Protein AF-A0A7W0VH98-F1 (afdb_monomer_lite)

Structure (mmCIF, N/CA/C/O backbone):
data_AF-A0A7W0VH98-F1
#
_entry.id   AF-A0A7W0VH98-F1
#
loop_
_atom_site.group_PDB
_atom_site.id
_atom_site.type_symbol
_atom_site.label_atom_id
_atom_site.label_alt_id
_atom_site.label_comp_id
_atom_site.label_asym_id
_atom_site.label_entity_id
_atom_site.label_seq_id
_atom_site.pdbx_PDB_ins_code
_atom_site.Cartn_x
_atom_site.Cartn_y
_atom_site.Cartn_z
_atom_site.occupancy
_atom_site.B_iso_or_equiv
_atom_site.auth_seq_id
_atom_site.auth_comp_id
_atom_site.auth_asym_id
_atom_site.auth_atom_id
_atom_site.pdbx_PDB_model_num
ATOM 1 N N . MET A 1 1 ? -10.624 -43.620 -86.857 1.00 45.34 1 MET A N 1
ATOM 2 C CA . MET A 1 1 ? -9.342 -44.356 -86.825 1.00 45.34 1 MET A CA 1
ATOM 3 C C . MET A 1 1 ? -8.275 -43.368 -86.373 1.00 45.34 1 MET A C 1
ATOM 5 O O . MET A 1 1 ? -8.290 -42.266 -86.901 1.00 45.34 1 MET A O 1
ATOM 9 N N . LEU A 1 2 ? -7.416 -43.773 -85.425 1.00 41.25 2 LEU A N 1
ATOM 10 C CA . LEU A 1 2 ? -6.343 -43.006 -84.757 1.00 41.25 2 LEU A CA 1
ATOM 11 C C . LEU A 1 2 ? -6.780 -41.920 -83.761 1.00 41.25 2 LEU A C 1
ATOM 13 O O . LEU A 1 2 ? -7.688 -41.156 -84.046 1.00 41.25 2 LEU A O 1
ATOM 17 N N . LEU A 1 3 ? -6.106 -41.695 -82.632 1.00 40.81 3 LEU A N 1
ATOM 18 C CA . LEU A 1 3 ? -5.353 -42.510 -81.660 1.00 40.81 3 LEU A CA 1
ATOM 19 C C . LEU A 1 3 ? -5.076 -41.510 -80.509 1.00 40.81 3 LEU A C 1
ATOM 21 O O . LEU A 1 3 ? -4.685 -40.379 -80.772 1.00 40.81 3 LEU A O 1
ATOM 25 N N . THR A 1 4 ? -5.356 -41.924 -79.272 1.00 49.03 4 THR A N 1
ATOM 26 C CA . THR A 1 4 ? -4.771 -41.507 -77.974 1.00 49.03 4 THR A CA 1
ATOM 27 C C . THR A 1 4 ? -3.849 -40.276 -77.893 1.00 49.03 4 THR A C 1
ATOM 29 O O . THR A 1 4 ? -2.844 -40.230 -78.592 1.00 49.03 4 THR A O 1
ATOM 32 N N . LEU A 1 5 ? -4.021 -39.449 -76.849 1.00 49.59 5 LEU A N 1
ATOM 33 C CA . LEU A 1 5 ? -3.061 -39.381 -75.725 1.00 49.59 5 LEU A CA 1
ATOM 34 C C . LEU A 1 5 ? -3.572 -38.487 -74.579 1.00 49.59 5 LEU A C 1
ATOM 36 O O . LEU A 1 5 ? -3.897 -37.319 -74.761 1.00 49.59 5 LEU A O 1
ATOM 40 N N . VAL A 1 6 ? -3.623 -39.085 -73.389 1.00 54.59 6 VAL A N 1
ATOM 41 C CA . VAL A 1 6 ? -3.898 -38.471 -72.085 1.00 54.59 6 VAL A CA 1
ATOM 42 C C . VAL A 1 6 ? -2.568 -38.023 -71.475 1.00 54.59 6 VAL A C 1
ATOM 44 O O . VAL A 1 6 ? -1.664 -38.856 -71.393 1.00 54.59 6 VAL A O 1
ATOM 47 N N . PRO A 1 7 ? -2.443 -36.791 -70.955 1.00 54.94 7 PRO A N 1
ATOM 48 C CA . PRO A 1 7 ? -1.443 -36.481 -69.949 1.00 54.94 7 PRO A CA 1
ATOM 49 C C . PRO A 1 7 ? -2.089 -36.434 -68.557 1.00 54.94 7 PRO A C 1
ATOM 51 O O . PRO A 1 7 ? -2.961 -35.610 -68.278 1.00 54.94 7 PRO A O 1
ATOM 54 N N . LEU A 1 8 ? -1.632 -37.336 -67.681 1.00 51.44 8 LEU A N 1
ATOM 55 C CA . LEU A 1 8 ? -1.802 -37.244 -66.233 1.00 51.44 8 LEU A CA 1
ATOM 56 C C . LEU A 1 8 ? -1.150 -35.946 -65.734 1.00 51.44 8 LEU A C 1
ATOM 58 O O . LEU A 1 8 ? 0.070 -35.804 -65.786 1.00 51.44 8 LEU A O 1
ATOM 62 N N . LEU A 1 9 ? -1.950 -35.033 -65.189 1.00 50.84 9 LEU A N 1
ATOM 63 C CA . LEU A 1 9 ? -1.459 -33.945 -64.346 1.00 50.84 9 LEU A CA 1
ATOM 64 C C . LEU A 1 9 ? -1.368 -34.457 -62.905 1.00 50.84 9 LEU A C 1
ATOM 66 O O . LEU A 1 9 ? -2.341 -34.451 -62.154 1.00 50.84 9 LEU A O 1
ATOM 70 N N . LEU A 1 10 ? -0.175 -34.925 -62.538 1.00 53.44 10 LEU A N 1
ATOM 71 C CA . LEU A 1 10 ? 0.245 -35.098 -61.151 1.00 53.44 10 LEU A CA 1
ATOM 72 C C . LEU A 1 10 ? 0.395 -33.703 -60.529 1.00 53.44 10 LEU A C 1
ATOM 74 O O . LEU A 1 10 ? 1.433 -33.059 -60.664 1.00 53.44 10 LEU A O 1
ATOM 78 N N . ALA A 1 11 ? -0.656 -33.214 -59.873 1.00 52.69 11 ALA A N 1
ATOM 79 C CA . ALA A 1 11 ? -0.530 -32.084 -58.967 1.00 52.69 11 ALA A CA 1
ATOM 80 C C . ALA A 1 11 ? 0.209 -32.569 -57.712 1.00 52.69 11 ALA A C 1
ATOM 82 O O . ALA A 1 11 ? -0.362 -33.249 -56.859 1.00 52.69 11 ALA A O 1
ATOM 83 N N . SER A 1 12 ? 1.502 -32.254 -57.639 1.00 47.81 12 SER A N 1
ATOM 84 C CA . SER A 1 12 ? 2.325 -32.409 -56.444 1.00 47.81 12 SER A CA 1
ATOM 85 C C . SER A 1 12 ? 1.665 -31.697 -55.264 1.00 47.81 12 SER A C 1
ATOM 87 O O . SER A 1 12 ? 1.685 -30.469 -55.174 1.00 47.81 12 SER A O 1
ATOM 89 N N . ALA A 1 13 ? 1.098 -32.468 -54.341 1.00 48.84 13 ALA A N 1
ATOM 90 C CA . ALA A 1 13 ? 0.780 -31.993 -53.007 1.00 48.84 13 ALA A CA 1
ATOM 91 C C . ALA A 1 13 ? 2.104 -31.758 -52.263 1.00 48.84 13 ALA A C 1
ATOM 93 O O . ALA A 1 13 ? 2.635 -32.650 -51.606 1.00 48.84 13 ALA A O 1
ATOM 94 N N . CYS A 1 14 ? 2.664 -30.553 -52.388 1.00 50.44 14 CYS A N 1
ATOM 95 C CA . CYS A 1 14 ? 3.651 -30.052 -51.437 1.00 50.44 14 CYS A CA 1
ATOM 96 C C . CYS A 1 14 ? 2.917 -29.730 -50.133 1.00 50.44 14 CYS A C 1
ATOM 98 O O . CYS A 1 14 ? 2.620 -28.576 -49.828 1.00 50.44 14 CYS A O 1
ATOM 100 N N . SER A 1 15 ? 2.590 -30.767 -49.367 1.00 42.50 15 SER A N 1
ATOM 101 C CA . SER A 1 15 ? 2.299 -30.618 -47.949 1.00 42.50 15 SER A CA 1
ATOM 102 C C . SER A 1 15 ? 3.619 -30.298 -47.259 1.00 42.50 15 SER A C 1
ATOM 104 O O . SER A 1 15 ? 4.316 -31.183 -46.772 1.00 42.50 15 SER A O 1
ATOM 106 N N . SER A 1 16 ? 3.990 -29.017 -47.259 1.00 44.53 16 SER A N 1
ATOM 107 C CA . SER A 1 16 ? 4.915 -28.500 -46.260 1.00 44.53 16 SER A CA 1
ATOM 108 C C . SER A 1 16 ? 4.210 -28.653 -44.922 1.00 44.53 16 SER A C 1
ATOM 110 O O . SER A 1 16 ? 3.378 -27.836 -44.533 1.00 44.53 16 SER A O 1
ATOM 112 N N . GLU A 1 17 ? 4.479 -29.775 -44.266 1.00 50.53 17 GLU A N 1
ATOM 113 C CA . GLU A 1 17 ? 4.128 -30.019 -42.881 1.00 50.53 17 GLU A CA 1
ATOM 114 C C . GLU A 1 17 ? 4.943 -29.023 -42.055 1.00 50.53 17 GLU A C 1
ATOM 116 O O . GLU A 1 17 ? 6.069 -29.278 -41.628 1.00 50.53 17 GLU A O 1
ATOM 121 N N . GLU A 1 18 ? 4.404 -27.810 -41.945 1.00 53.22 18 GLU A N 1
ATOM 122 C CA . GLU A 1 18 ? 4.948 -26.743 -41.130 1.00 53.22 18 GLU A CA 1
ATOM 123 C C . GLU A 1 18 ? 4.819 -27.216 -39.688 1.00 53.22 18 GLU A C 1
ATOM 125 O O . GLU A 1 18 ? 3.783 -27.074 -39.033 1.00 53.22 18 GLU A O 1
ATOM 130 N N . ARG A 1 19 ? 5.870 -27.906 -39.237 1.00 54.72 19 ARG A N 1
ATOM 131 C CA . ARG A 1 19 ? 6.085 -28.317 -37.861 1.00 54.72 19 ARG A CA 1
ATOM 132 C C . ARG A 1 19 ? 5.962 -27.048 -37.028 1.00 54.72 19 ARG A C 1
ATOM 134 O O . ARG A 1 19 ? 6.924 -26.297 -36.905 1.00 54.72 19 ARG A O 1
ATOM 141 N N . ARG A 1 20 ? 4.758 -26.793 -36.504 1.00 61.69 20 ARG A N 1
ATOM 142 C CA . ARG A 1 20 ? 4.481 -25.735 -35.535 1.00 61.69 20 ARG A CA 1
ATOM 143 C C . ARG A 1 20 ? 5.382 -26.010 -34.346 1.00 61.69 20 ARG A C 1
ATOM 145 O O . ARG A 1 20 ? 5.046 -26.815 -33.482 1.00 61.69 20 ARG A O 1
ATOM 152 N N . VAL A 1 21 ? 6.555 -25.388 -34.343 1.00 68.56 21 VAL A N 1
ATOM 153 C CA . VAL A 1 21 ? 7.380 -25.280 -33.150 1.00 68.56 21 VAL A CA 1
ATOM 154 C C . VAL A 1 21 ? 6.495 -24.542 -32.151 1.00 68.56 21 VAL A C 1
ATOM 156 O O . VAL A 1 21 ? 6.072 -23.423 -32.456 1.00 68.56 21 VAL A O 1
ATOM 159 N N . PRO A 1 22 ? 6.123 -25.161 -31.017 1.00 63.94 22 PRO A N 1
ATOM 160 C CA . PRO A 1 22 ? 5.372 -24.459 -29.993 1.00 63.94 22 PRO A CA 1
ATOM 161 C C . PRO A 1 22 ? 6.151 -23.195 -29.646 1.00 63.94 22 PRO A C 1
ATOM 163 O O . PRO A 1 22 ? 7.344 -23.274 -29.343 1.00 63.94 22 PRO A O 1
ATOM 166 N N . ALA A 1 23 ? 5.502 -22.034 -29.752 1.00 70.88 23 ALA A N 1
ATOM 167 C CA . ALA A 1 23 ? 6.108 -20.793 -29.302 1.00 70.88 23 ALA A CA 1
ATOM 168 C C . ALA A 1 23 ? 6.574 -21.001 -27.851 1.00 70.88 23 ALA A C 1
ATOM 170 O O . ALA A 1 23 ? 5.820 -21.589 -27.067 1.00 70.88 23 ALA A O 1
ATOM 171 N N . PRO A 1 24 ? 7.801 -20.590 -27.491 1.00 67.56 24 PRO A N 1
ATOM 172 C CA . PRO A 1 24 ? 8.280 -20.752 -26.130 1.00 67.56 24 PRO A CA 1
ATOM 173 C C . PRO A 1 24 ? 7.291 -20.066 -25.187 1.00 67.56 24 PRO A C 1
ATOM 175 O O . PRO A 1 24 ? 7.029 -18.869 -25.316 1.00 67.56 24 PRO A O 1
ATOM 178 N N . THR A 1 25 ? 6.707 -20.839 -24.269 1.00 69.31 25 THR A N 1
ATOM 179 C CA . THR A 1 25 ? 5.835 -20.302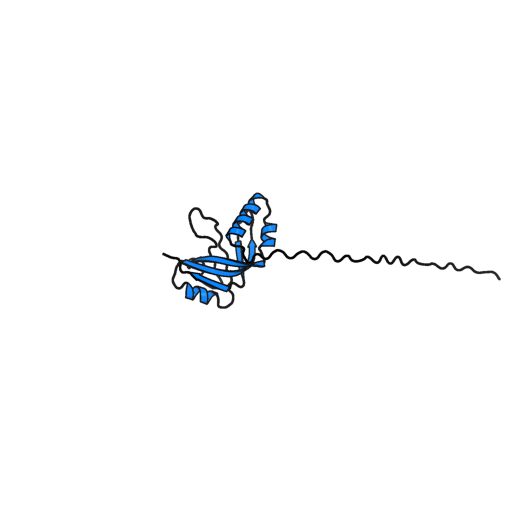 -23.225 1.00 69.31 25 THR A CA 1
ATOM 180 C C . THR A 1 25 ? 6.628 -19.244 -22.460 1.00 69.31 25 THR A C 1
ATOM 182 O O . THR A 1 25 ? 7.717 -19.567 -21.973 1.00 69.31 25 THR A O 1
ATOM 185 N N . PRO A 1 26 ? 6.140 -17.994 -22.356 1.00 68.00 26 PRO A N 1
ATOM 186 C CA . PRO A 1 26 ? 6.824 -16.968 -21.585 1.00 68.00 26 PRO A CA 1
ATOM 187 C C . PRO A 1 26 ? 7.080 -17.482 -20.169 1.00 68.00 26 PRO A C 1
ATOM 189 O O . PRO A 1 26 ? 6.158 -17.961 -19.506 1.00 68.00 26 PRO A O 1
ATOM 192 N N . ALA A 1 27 ? 8.334 -17.419 -19.720 1.00 71.44 27 ALA A N 1
ATOM 193 C CA . ALA A 1 27 ? 8.676 -17.794 -18.357 1.00 71.44 27 ALA A CA 1
ATOM 194 C C . ALA A 1 27 ? 7.867 -16.928 -17.380 1.00 71.44 27 ALA A C 1
ATOM 196 O O . ALA A 1 27 ? 7.797 -15.706 -17.539 1.00 71.44 27 ALA A O 1
ATOM 197 N N . ALA A 1 28 ? 7.246 -17.564 -16.385 1.00 74.69 28 ALA A N 1
ATOM 198 C CA . ALA A 1 28 ? 6.547 -16.847 -15.329 1.00 74.69 28 ALA A CA 1
ATOM 199 C C . ALA A 1 28 ? 7.524 -15.898 -14.619 1.00 74.69 28 ALA A C 1
ATOM 201 O O . ALA A 1 28 ? 8.669 -16.266 -14.340 1.00 74.69 28 ALA A O 1
ATOM 202 N N . LEU A 1 29 ? 7.080 -14.669 -14.343 1.00 77.62 29 LEU A N 1
ATOM 203 C CA . LEU A 1 29 ? 7.889 -13.719 -13.586 1.00 77.62 29 LEU A CA 1
ATOM 204 C C . LEU A 1 29 ? 8.134 -14.259 -12.165 1.00 77.62 29 LEU A C 1
ATOM 206 O O . LEU A 1 29 ? 7.228 -14.867 -11.589 1.00 77.62 29 LEU A O 1
ATOM 210 N N . PRO A 1 30 ? 9.325 -14.029 -11.582 1.00 83.31 30 PRO A N 1
ATOM 211 C CA . PRO A 1 30 ? 9.599 -14.417 -10.204 1.00 83.31 30 PRO A CA 1
ATOM 212 C C . PRO A 1 30 ? 8.588 -13.789 -9.240 1.00 83.31 30 PRO A C 1
ATOM 214 O O . PRO A 1 30 ? 8.299 -12.595 -9.328 1.00 83.31 30 PRO A O 1
ATOM 217 N N . THR A 1 31 ? 8.083 -14.582 -8.298 1.00 89.38 31 THR A N 1
ATOM 218 C CA . THR A 1 31 ? 7.185 -14.100 -7.243 1.00 89.38 31 THR A CA 1
ATOM 219 C C . THR A 1 31 ? 7.932 -13.208 -6.259 1.00 89.38 31 THR A C 1
ATOM 221 O O . THR A 1 31 ? 9.029 -13.558 -5.819 1.00 89.38 31 THR A O 1
ATOM 224 N N . LEU A 1 32 ? 7.314 -12.104 -5.842 1.00 92.69 32 LEU A N 1
ATOM 225 C CA . LEU A 1 32 ? 7.916 -11.127 -4.928 1.00 92.69 32 LEU A CA 1
ATOM 226 C C . LEU A 1 32 ? 7.471 -11.281 -3.463 1.00 92.69 32 LEU A C 1
ATOM 228 O O . LEU A 1 32 ? 7.446 -10.304 -2.725 1.00 92.69 32 LEU A O 1
ATOM 232 N N . ALA A 1 33 ? 7.139 -12.494 -3.012 1.00 85.81 33 ALA A N 1
ATOM 233 C CA . ALA A 1 33 ? 6.525 -12.721 -1.696 1.00 85.81 33 ALA A CA 1
ATOM 234 C C . ALA A 1 33 ? 7.331 -12.166 -0.498 1.00 85.81 33 ALA A C 1
ATOM 236 O O . ALA A 1 33 ? 6.746 -11.796 0.516 1.00 85.81 33 ALA A O 1
ATOM 237 N N . ALA A 1 34 ? 8.663 -12.091 -0.612 1.00 88.88 34 ALA A N 1
ATOM 238 C CA . ALA A 1 34 ? 9.551 -11.542 0.419 1.00 88.88 34 ALA A CA 1
ATOM 239 C C . ALA A 1 34 ? 9.955 -10.072 0.183 1.00 88.88 34 ALA A C 1
ATOM 241 O O . ALA A 1 34 ? 10.726 -9.523 0.968 1.00 88.88 34 ALA A O 1
ATOM 242 N N . ALA A 1 35 ? 9.490 -9.445 -0.901 1.00 94.94 35 ALA A N 1
ATOM 243 C CA . ALA A 1 35 ? 9.884 -8.089 -1.260 1.00 94.94 35 ALA A CA 1
ATOM 244 C C . ALA A 1 35 ? 9.156 -7.046 -0.402 1.00 94.94 35 ALA A C 1
ATOM 246 O O . ALA A 1 35 ? 7.944 -7.114 -0.179 1.00 94.94 35 ALA A O 1
ATOM 247 N N . THR A 1 36 ? 9.905 -6.046 0.046 1.00 95.31 36 THR A N 1
ATOM 248 C CA . THR A 1 36 ? 9.428 -4.986 0.939 1.00 95.31 36 THR A CA 1
ATOM 249 C C . THR A 1 36 ? 9.136 -3.694 0.179 1.00 95.31 36 THR A C 1
ATOM 251 O O . THR A 1 36 ? 9.558 -3.521 -0.968 1.00 95.31 36 THR A O 1
ATOM 254 N N . GLN A 1 37 ? 8.473 -2.731 0.829 1.00 94.75 37 GLN A N 1
ATOM 255 C CA . GLN A 1 37 ? 8.311 -1.386 0.264 1.00 94.75 37 GLN A CA 1
ATOM 256 C C . GLN A 1 37 ? 9.651 -0.705 -0.073 1.00 94.75 37 GLN A C 1
ATOM 258 O O . GLN A 1 37 ? 9.722 0.069 -1.024 1.00 94.75 37 GLN A O 1
ATOM 263 N N . SER A 1 38 ? 10.726 -1.019 0.658 1.00 94.88 38 SER A N 1
ATOM 264 C CA . SER A 1 38 ? 12.066 -0.473 0.408 1.00 94.88 38 SER A CA 1
ATOM 265 C C . SER A 1 38 ? 12.693 -1.033 -0.869 1.00 94.88 38 SER A C 1
ATOM 267 O O . SER A 1 38 ? 13.439 -0.327 -1.545 1.00 94.88 38 SER A O 1
ATOM 269 N N . ASP A 1 39 ? 12.390 -2.286 -1.216 1.00 96.50 39 ASP A N 1
ATOM 270 C CA . ASP A 1 39 ? 12.862 -2.892 -2.464 1.00 96.50 39 ASP A CA 1
ATOM 271 C C . ASP A 1 39 ? 12.184 -2.236 -3.670 1.00 96.50 39 ASP A C 1
ATOM 273 O O . ASP A 1 39 ? 12.862 -1.898 -4.641 1.00 96.50 39 ASP A O 1
ATOM 277 N N . LEU A 1 40 ? 10.877 -1.956 -3.571 1.00 96.19 40 LEU A N 1
ATOM 278 C CA . LEU A 1 40 ? 10.176 -1.163 -4.584 1.00 96.19 40 LEU A CA 1
ATOM 279 C C . LEU A 1 40 ? 10.742 0.261 -4.665 1.00 96.19 40 LEU A C 1
ATOM 281 O O . LEU A 1 40 ? 10.929 0.764 -5.768 1.00 96.19 40 LEU A O 1
ATOM 285 N N . GLY A 1 41 ? 11.039 0.891 -3.521 1.00 94.88 41 GLY A N 1
ATOM 286 C CA . GLY A 1 41 ? 11.673 2.219 -3.446 1.00 94.88 41 GLY A CA 1
ATOM 287 C C . GLY A 1 41 ? 12.940 2.279 -4.275 1.00 94.88 41 GLY A C 1
ATOM 288 O O . GLY A 1 41 ? 13.045 3.077 -5.203 1.00 94.88 41 GLY A O 1
ATOM 289 N N . ARG A 1 42 ? 13.845 1.333 -4.022 1.00 95.38 42 ARG A N 1
ATOM 290 C CA . ARG A 1 42 ? 15.103 1.224 -4.759 1.00 95.38 42 ARG A CA 1
ATOM 291 C C . ARG A 1 42 ? 14.887 1.008 -6.256 1.00 95.38 42 ARG A C 1
ATOM 293 O O . ARG A 1 42 ? 15.591 1.615 -7.053 1.00 95.38 42 ARG A O 1
ATOM 300 N N . GLU A 1 43 ? 13.949 0.144 -6.649 1.00 96.06 43 GLU A N 1
ATOM 301 C CA . GLU A 1 43 ? 13.667 -0.108 -8.069 1.00 96.06 43 GLU A CA 1
ATOM 302 C C . GLU A 1 43 ? 13.056 1.113 -8.779 1.00 96.06 43 GLU A C 1
ATOM 304 O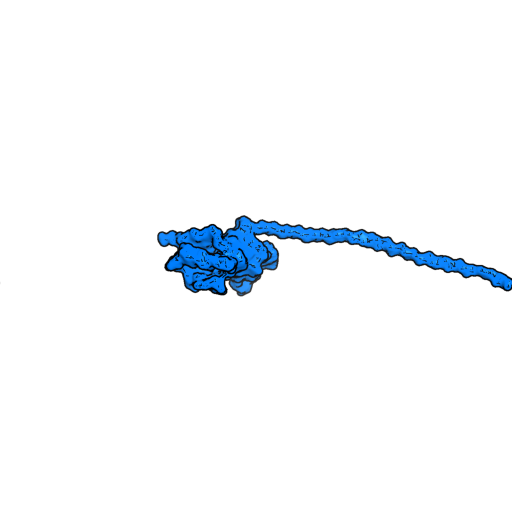 O . GLU A 1 43 ? 13.363 1.343 -9.949 1.00 96.06 43 GLU A O 1
ATOM 309 N N . ILE A 1 44 ? 12.242 1.916 -8.086 1.00 94.75 44 ILE A N 1
ATOM 310 C CA . ILE A 1 44 ? 11.703 3.175 -8.618 1.00 94.75 44 ILE A CA 1
ATOM 311 C C . ILE A 1 44 ? 12.813 4.220 -8.769 1.00 94.75 44 ILE A C 1
ATOM 313 O O . ILE A 1 44 ? 12.942 4.784 -9.851 1.00 94.75 44 ILE A O 1
ATOM 317 N N . ASP A 1 45 ? 13.668 4.413 -7.760 1.00 93.12 45 ASP A N 1
ATOM 318 C CA . ASP A 1 45 ? 14.806 5.347 -7.839 1.00 93.12 45 ASP A CA 1
ATOM 319 C C . ASP A 1 45 ? 15.766 4.975 -8.990 1.00 93.12 45 ASP A C 1
ATOM 321 O O . ASP A 1 45 ? 16.337 5.812 -9.695 1.00 93.12 45 ASP A O 1
ATOM 325 N N . ASP A 1 46 ? 15.950 3.675 -9.206 1.00 95.31 46 ASP A N 1
ATOM 326 C CA . ASP A 1 46 ? 16.691 3.121 -10.332 1.00 95.31 46 ASP A CA 1
ATOM 327 C C . ASP A 1 46 ? 16.013 3.391 -11.682 1.00 95.31 46 ASP A C 1
ATOM 329 O O . ASP A 1 46 ? 16.695 3.682 -12.672 1.00 95.31 46 ASP A O 1
ATOM 333 N N . ALA A 1 47 ? 14.687 3.263 -11.739 1.00 94.25 47 ALA A N 1
ATOM 334 C CA . ALA A 1 47 ? 13.900 3.523 -12.936 1.00 94.25 47 ALA A CA 1
ATOM 335 C C . ALA A 1 47 ? 13.884 5.008 -13.299 1.00 94.25 47 ALA A C 1
ATOM 337 O O . ALA A 1 47 ? 13.999 5.314 -14.484 1.00 94.25 47 ALA A O 1
ATOM 338 N N . ASP A 1 48 ? 13.857 5.906 -12.313 1.00 91.50 48 ASP A N 1
ATOM 339 C CA . ASP A 1 48 ? 13.952 7.353 -12.524 1.00 91.50 48 ASP A CA 1
ATOM 340 C C . ASP A 1 48 ? 15.242 7.738 -13.257 1.00 91.50 48 ASP A C 1
ATOM 342 O O . ASP A 1 48 ? 15.245 8.602 -14.133 1.00 91.50 48 ASP A O 1
ATOM 346 N N . ARG A 1 49 ? 16.346 7.046 -12.954 1.00 91.00 49 ARG A N 1
ATOM 347 C CA . ARG A 1 49 ? 17.643 7.276 -13.607 1.00 91.00 49 ARG A CA 1
ATOM 348 C C . ARG A 1 49 ? 17.739 6.670 -15.005 1.00 91.00 49 ARG A C 1
ATOM 350 O O . ARG A 1 49 ? 18.469 7.194 -15.842 1.00 91.00 49 ARG A O 1
ATOM 357 N N . ARG A 1 50 ? 17.075 5.534 -15.242 1.00 94.31 50 ARG A N 1
ATOM 358 C CA . ARG A 1 50 ? 17.240 4.722 -16.466 1.00 94.31 50 ARG A CA 1
ATOM 359 C C . ARG A 1 50 ? 16.094 4.841 -17.465 1.0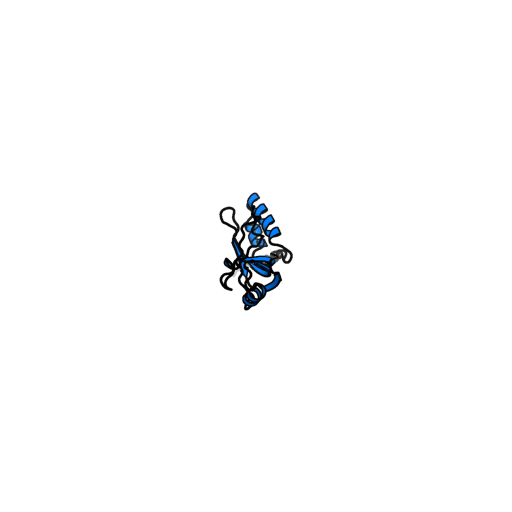0 94.31 50 ARG A C 1
ATOM 361 O O . ARG A 1 50 ? 16.228 4.368 -18.588 1.00 94.31 50 ARG A O 1
ATOM 368 N N . GLY A 1 51 ? 14.980 5.437 -17.066 1.00 91.94 51 GLY A N 1
ATOM 369 C CA . GLY A 1 51 ? 13.772 5.506 -17.874 1.00 91.94 51 GLY A CA 1
ATOM 370 C C . GLY A 1 51 ? 12.963 4.204 -17.923 1.00 91.94 51 GLY A C 1
ATOM 371 O O . GLY A 1 51 ? 12.221 3.989 -18.876 1.00 91.94 51 GLY A O 1
ATOM 372 N N . THR A 1 52 ? 13.112 3.316 -16.932 1.00 94.81 52 THR A N 1
ATOM 373 C CA . THR A 1 52 ? 12.601 1.927 -16.970 1.00 94.81 52 THR A CA 1
ATOM 374 C C . THR A 1 52 ? 11.375 1.695 -16.075 1.00 94.81 52 THR A C 1
ATOM 376 O O . THR A 1 52 ? 11.272 0.685 -15.372 1.00 94.81 52 THR A O 1
ATOM 379 N N . TRP A 1 53 ? 10.448 2.657 -16.019 1.00 94.00 53 TRP A N 1
ATOM 380 C CA . TRP A 1 53 ? 9.263 2.565 -15.149 1.00 94.00 53 TRP A CA 1
ATOM 381 C C . TRP A 1 53 ? 8.310 1.437 -15.555 1.00 94.00 53 TRP A C 1
ATOM 383 O O . TRP A 1 53 ? 7.675 0.817 -14.701 1.00 94.00 53 TRP A O 1
ATOM 393 N N . ILE A 1 54 ? 8.203 1.148 -16.855 1.00 94.62 54 ILE A N 1
ATOM 394 C CA . ILE A 1 54 ? 7.287 0.122 -17.375 1.00 94.62 54 ILE A CA 1
ATOM 395 C C . ILE A 1 54 ? 7.705 -1.266 -16.879 1.00 94.62 54 ILE A C 1
ATOM 397 O O . ILE A 1 54 ? 6.854 -2.083 -16.525 1.00 94.62 54 ILE A O 1
ATOM 401 N N . GLU A 1 55 ? 9.007 -1.531 -16.804 1.00 94.81 55 GLU A N 1
ATOM 402 C CA . GLU A 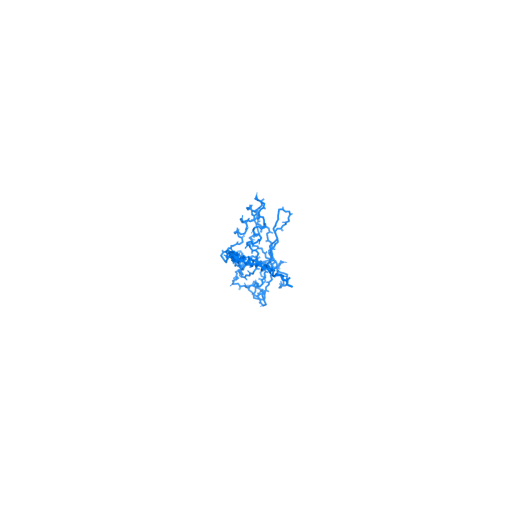1 55 ? 9.567 -2.787 -16.321 1.00 94.81 55 GLU A CA 1
ATOM 403 C C . GLU A 1 55 ? 9.252 -3.004 -14.843 1.00 94.81 55 GLU A C 1
ATOM 405 O O . GLU A 1 55 ? 8.806 -4.094 -14.474 1.00 94.81 55 GLU A O 1
ATOM 410 N N . VAL A 1 56 ? 9.422 -1.961 -14.023 1.00 96.31 56 VAL A N 1
ATOM 411 C CA . VAL A 1 56 ? 9.068 -1.990 -12.597 1.00 96.31 56 VAL A CA 1
ATOM 412 C C . VAL A 1 56 ? 7.567 -2.229 -12.449 1.00 96.31 56 VAL A C 1
ATOM 414 O O . VAL A 1 56 ? 7.158 -3.169 -11.769 1.00 96.31 56 VAL A O 1
ATOM 417 N N . LYS A 1 57 ? 6.726 -1.472 -13.168 1.00 96.06 57 LYS A N 1
ATOM 418 C CA . LYS A 1 57 ? 5.269 -1.659 -13.137 1.00 96.06 57 LYS A CA 1
ATOM 419 C C . LYS A 1 57 ? 4.864 -3.089 -13.497 1.00 96.06 57 LYS A C 1
ATOM 421 O O . LYS A 1 57 ? 4.103 -3.706 -12.757 1.00 96.06 57 LYS A O 1
ATOM 426 N N . ARG A 1 58 ? 5.401 -3.638 -14.590 1.00 95.62 58 ARG A N 1
ATOM 427 C CA . ARG A 1 58 ? 5.112 -5.007 -15.052 1.00 95.62 58 ARG A CA 1
ATOM 428 C C . ARG A 1 58 ? 5.541 -6.070 -14.041 1.00 95.62 58 ARG A C 1
ATOM 430 O O . ARG A 1 58 ? 4.884 -7.098 -13.930 1.00 95.62 58 ARG A O 1
ATOM 437 N N . ARG A 1 59 ? 6.658 -5.851 -13.347 1.00 95.88 59 ARG A N 1
ATOM 438 C CA . ARG A 1 59 ? 7.189 -6.793 -12.358 1.00 95.88 59 ARG A CA 1
ATOM 439 C C . ARG A 1 59 ? 6.362 -6.801 -11.071 1.00 95.88 59 ARG A C 1
ATOM 441 O O . ARG A 1 59 ? 6.122 -7.872 -10.521 1.00 95.88 59 ARG A O 1
ATOM 448 N N . TRP A 1 60 ? 5.948 -5.628 -10.599 1.00 97.44 60 TRP A N 1
ATOM 449 C CA . TRP A 1 60 ? 5.341 -5.454 -9.278 1.00 97.44 60 TRP A CA 1
ATOM 450 C C . TRP A 1 60 ? 3.814 -5.511 -9.271 1.00 97.44 60 TRP A C 1
ATOM 452 O O . TRP A 1 60 ? 3.228 -6.021 -8.316 1.00 97.44 60 TRP A O 1
ATOM 462 N N . GLN A 1 61 ? 3.149 -5.002 -10.309 1.00 97.50 61 GLN A N 1
ATOM 463 C CA . GLN A 1 61 ? 1.690 -4.995 -10.338 1.00 97.50 61 GLN A CA 1
ATOM 464 C C . GLN A 1 61 ? 1.139 -6.425 -10.454 1.00 97.50 61 GLN A C 1
ATOM 466 O O . GLN A 1 61 ? 1.609 -7.231 -11.254 1.00 97.50 61 GLN A O 1
ATOM 471 N N . GLY A 1 62 ? 0.131 -6.736 -9.643 1.00 96.62 62 GLY A N 1
ATOM 472 C CA . GLY A 1 62 ? -0.471 -8.063 -9.517 1.00 96.62 62 GLY A CA 1
ATOM 473 C C . GLY A 1 62 ? 0.255 -9.001 -8.548 1.00 96.62 62 GLY A C 1
ATOM 474 O O . GLY A 1 62 ? -0.223 -10.109 -8.324 1.00 96.62 62 GLY A O 1
ATOM 475 N N . GLN A 1 63 ? 1.379 -8.587 -7.951 1.00 97.56 63 GLN A N 1
ATOM 476 C CA . GLN A 1 63 ? 2.085 -9.403 -6.960 1.00 97.56 63 GLN A CA 1
ATOM 477 C C . GLN A 1 63 ? 1.348 -9.399 -5.619 1.00 97.56 63 GLN A C 1
ATOM 479 O O . GLN A 1 63 ? 0.872 -8.357 -5.164 1.00 97.56 63 GLN A O 1
ATOM 484 N N . GLN A 1 64 ? 1.304 -10.561 -4.966 1.00 97.44 64 GLN A N 1
ATOM 485 C CA . GLN A 1 64 ? 0.917 -10.663 -3.564 1.00 97.44 64 GLN A CA 1
ATOM 486 C C . GLN A 1 64 ? 2.127 -10.314 -2.694 1.00 97.44 64 GLN A C 1
ATOM 488 O O . GLN A 1 64 ? 3.190 -10.921 -2.832 1.00 97.44 64 GLN A O 1
ATOM 493 N N . LEU A 1 65 ? 1.967 -9.322 -1.823 1.00 97.69 65 LEU A N 1
ATOM 494 C CA . LEU A 1 65 ? 3.035 -8.760 -1.005 1.00 97.69 65 LEU A CA 1
ATOM 495 C C . LEU A 1 65 ? 2.617 -8.725 0.460 1.00 97.69 65 LEU A C 1
ATOM 497 O O . LEU A 1 65 ? 1.434 -8.585 0.781 1.00 97.69 65 LEU A O 1
ATOM 501 N N . ARG A 1 66 ? 3.617 -8.796 1.339 1.00 97.38 66 ARG A N 1
ATOM 502 C CA . ARG A 1 66 ? 3.454 -8.634 2.779 1.00 97.38 66 ARG A CA 1
ATOM 503 C C . ARG A 1 66 ? 4.212 -7.409 3.263 1.00 97.38 66 ARG A C 1
ATOM 505 O O . ARG A 1 66 ? 5.436 -7.455 3.359 1.00 97.38 66 ARG A O 1
ATOM 512 N N . TRP A 1 67 ? 3.507 -6.328 3.581 1.00 97.19 67 TRP A N 1
ATOM 513 C CA . TRP A 1 67 ? 4.129 -5.052 3.948 1.00 97.19 67 TRP A CA 1
ATOM 514 C C . TRP A 1 67 ? 3.749 -4.610 5.354 1.00 97.19 67 TRP A C 1
ATOM 516 O O . TRP A 1 67 ? 2.618 -4.807 5.797 1.00 97.19 67 TRP A O 1
ATOM 526 N N . SER A 1 68 ? 4.706 -3.978 6.035 1.00 96.38 68 SER A N 1
ATOM 527 C CA . SER A 1 68 ? 4.484 -3.275 7.299 1.00 96.38 68 SER A CA 1
ATOM 528 C C . SER A 1 68 ? 4.336 -1.785 7.024 1.00 96.38 68 SER A C 1
ATOM 530 O O . SER A 1 68 ? 5.227 -1.171 6.438 1.00 96.38 68 SER A O 1
ATOM 532 N N . VAL A 1 69 ? 3.211 -1.218 7.445 1.00 96.69 69 VAL A N 1
ATOM 533 C CA . VAL A 1 69 ? 2.794 0.155 7.156 1.00 96.69 69 VAL A CA 1
ATOM 534 C C . VAL A 1 69 ? 2.256 0.830 8.410 1.00 96.69 69 VAL A C 1
ATOM 536 O O . VAL A 1 69 ? 1.995 0.192 9.431 1.00 96.69 69 VAL A O 1
ATOM 539 N N . ILE A 1 70 ? 2.070 2.140 8.314 1.00 95.94 70 ILE A N 1
ATOM 540 C CA . ILE A 1 70 ? 1.584 2.971 9.405 1.00 95.94 70 ILE A CA 1
ATOM 541 C C . ILE A 1 70 ? 0.177 3.453 9.061 1.00 95.94 70 ILE A C 1
ATOM 543 O O . ILE A 1 70 ? -0.037 4.148 8.064 1.00 95.94 70 ILE A O 1
ATOM 547 N N . ARG A 1 71 ? -0.790 3.120 9.913 1.00 95.75 71 ARG A N 1
ATOM 548 C CA . ARG A 1 71 ? -2.133 3.696 9.891 1.00 95.75 71 ARG A CA 1
ATOM 549 C C . ARG A 1 71 ? -2.112 5.031 10.618 1.00 95.75 71 ARG A C 1
ATOM 551 O O . ARG A 1 71 ? -1.676 5.101 11.765 1.00 95.75 71 ARG A O 1
ATOM 558 N N . GLN A 1 72 ? -2.669 6.058 9.985 1.00 94.31 72 GLN A N 1
ATOM 559 C CA . GLN A 1 72 ? -3.042 7.306 10.650 1.00 94.31 72 GLN A CA 1
ATOM 560 C C . GLN A 1 72 ? -4.554 7.440 10.686 1.00 94.31 72 GLN A C 1
ATOM 562 O O . GLN A 1 72 ? -5.212 7.252 9.660 1.00 94.31 72 GLN A O 1
ATOM 567 N N . ALA A 1 73 ? -5.103 7.804 11.843 1.00 93.50 73 ALA A N 1
ATOM 568 C CA . ALA A 1 73 ? -6.547 7.907 12.035 1.00 93.50 73 ALA A CA 1
ATOM 569 C C . ALA A 1 73 ? -7.218 8.835 11.026 1.00 93.50 73 ALA A C 1
ATOM 571 O O . ALA A 1 73 ? -8.259 8.507 10.463 1.00 93.50 73 ALA A O 1
ATOM 572 N N . VAL A 1 74 ? -6.574 9.957 10.716 1.00 93.31 74 VAL A N 1
ATOM 573 C CA . VAL A 1 74 ? -7.105 10.938 9.766 1.00 93.31 74 VAL A CA 1
ATOM 574 C C . VAL A 1 74 ? -7.103 10.460 8.309 1.00 93.31 74 VAL A C 1
ATOM 576 O O . VAL A 1 74 ? -7.913 10.958 7.529 1.00 93.31 74 VAL A O 1
ATOM 579 N N . LEU A 1 75 ? -6.243 9.500 7.948 1.00 94.12 75 LEU A N 1
ATOM 580 C CA . LEU A 1 75 ? -6.083 8.974 6.582 1.00 94.12 75 LEU A CA 1
ATOM 581 C C . LEU A 1 75 ? -6.825 7.651 6.345 1.00 94.12 75 LEU A C 1
ATOM 583 O O . LEU A 1 75 ? -7.015 7.252 5.196 1.00 94.12 75 LEU A O 1
ATOM 587 N N . CYS A 1 76 ? -7.233 6.976 7.419 1.00 95.75 76 CYS A N 1
ATOM 588 C CA . CYS A 1 76 ? -7.882 5.672 7.384 1.00 95.75 76 CYS A CA 1
ATOM 589 C C . CYS A 1 76 ? -9.037 5.633 8.388 1.00 95.75 76 CYS A C 1
ATOM 591 O O . CYS A 1 76 ? -8.898 5.159 9.523 1.00 95.75 76 CYS A O 1
ATOM 593 N N . LYS A 1 77 ? -10.163 6.207 7.945 1.00 89.81 77 LYS A N 1
ATOM 594 C CA . LYS A 1 77 ? -11.391 6.391 8.735 1.00 89.81 77 LYS A CA 1
ATOM 595 C C . LYS A 1 77 ? -12.461 5.343 8.440 1.00 89.81 77 LYS A C 1
ATOM 597 O O . LYS A 1 77 ? -13.342 5.144 9.267 1.00 89.81 77 LYS A O 1
ATOM 602 N N . SER A 1 78 ? -12.412 4.714 7.269 1.00 93.50 78 SER A N 1
ATOM 603 C CA . SER A 1 78 ? -13.374 3.697 6.848 1.00 93.50 78 SER A CA 1
ATOM 604 C C . SER A 1 78 ? -12.726 2.669 5.924 1.00 93.50 78 SER A C 1
ATOM 606 O O . SER A 1 78 ? -11.647 2.899 5.375 1.00 93.50 78 SER A O 1
ATOM 608 N N . GLU A 1 79 ? -13.422 1.548 5.735 1.00 92.75 79 GLU A N 1
ATOM 609 C CA . GLU A 1 79 ? -13.025 0.461 4.835 1.00 92.75 79 GLU A CA 1
ATOM 610 C C . GLU A 1 79 ? -12.867 0.930 3.378 1.00 92.75 79 GLU A C 1
ATOM 612 O O . GLU A 1 79 ? -11.894 0.569 2.720 1.00 92.75 79 GLU A O 1
ATOM 617 N N . ASP A 1 80 ? -13.760 1.806 2.908 1.00 90.12 80 ASP A N 1
ATOM 618 C CA . ASP A 1 80 ? -13.739 2.339 1.536 1.00 90.12 80 ASP A CA 1
ATOM 619 C C . ASP A 1 80 ? -12.693 3.445 1.315 1.00 90.12 80 ASP A C 1
ATOM 621 O O . ASP A 1 80 ? -12.400 3.820 0.177 1.00 90.12 80 ASP A O 1
ATOM 625 N N . ALA A 1 81 ? -12.143 4.006 2.395 1.00 86.06 81 ALA A N 1
ATOM 626 C CA . ALA A 1 81 ? -11.241 5.151 2.355 1.00 86.06 81 ALA A CA 1
ATOM 627 C C . ALA A 1 81 ? -10.118 4.998 3.388 1.00 86.06 81 ALA A C 1
ATOM 629 O O . ALA A 1 81 ? -10.066 5.704 4.403 1.00 86.06 81 ALA A O 1
ATOM 630 N N . CYS A 1 82 ? -9.194 4.080 3.098 1.00 96.81 82 CYS A N 1
ATOM 631 C CA . CYS A 1 82 ? -7.995 3.876 3.896 1.00 96.81 82 CYS A CA 1
ATOM 632 C C . CYS A 1 82 ? -6.720 4.112 3.088 1.00 96.81 82 CYS A C 1
ATOM 634 O O . CYS A 1 82 ? -6.375 3.338 2.195 1.00 96.81 82 CYS A O 1
ATOM 636 N N . ASN A 1 83 ? -6.004 5.180 3.440 1.00 97.44 83 ASN A N 1
ATOM 637 C CA . ASN A 1 83 ? -4.630 5.409 3.017 1.00 97.44 83 ASN A CA 1
ATOM 638 C C . ASN A 1 83 ? -3.696 5.135 4.195 1.00 97.44 83 ASN A C 1
ATOM 640 O O . ASN A 1 83 ? -3.970 5.533 5.331 1.00 97.44 83 ASN A O 1
ATOM 644 N N . VAL A 1 84 ? -2.581 4.474 3.917 1.00 96.56 84 VAL A N 1
ATOM 645 C CA . VAL A 1 84 ? -1.535 4.173 4.904 1.00 96.56 84 VAL A CA 1
ATOM 646 C C . VAL A 1 84 ? -0.248 4.882 4.520 1.00 96.56 84 VAL A C 1
ATOM 648 O O . VAL A 1 84 ? -0.086 5.275 3.372 1.00 96.56 84 VAL A O 1
ATOM 651 N N . ALA A 1 85 ? 0.682 5.054 5.452 1.00 94.94 85 ALA A N 1
ATOM 652 C CA . ALA A 1 85 ? 2.034 5.482 5.116 1.00 94.94 85 ALA A CA 1
ATOM 653 C C . ALA A 1 85 ? 2.931 4.245 4.986 1.00 94.94 85 ALA A C 1
ATOM 655 O O . ALA A 1 85 ? 3.043 3.450 5.921 1.00 94.94 85 ALA A O 1
ATOM 656 N N . ALA A 1 86 ? 3.563 4.074 3.821 1.00 94.62 86 ALA A N 1
ATOM 657 C CA . ALA A 1 86 ? 4.483 2.956 3.581 1.00 94.62 86 ALA A CA 1
ATOM 658 C C . ALA A 1 86 ? 5.801 3.094 4.370 1.00 94.62 86 ALA A C 1
ATOM 660 O O . ALA A 1 86 ? 6.480 2.106 4.641 1.00 94.62 86 ALA A O 1
ATOM 661 N N . PHE A 1 87 ? 6.145 4.325 4.754 1.00 91.88 87 PHE A N 1
ATOM 662 C CA . PHE A 1 87 ? 7.346 4.672 5.507 1.00 91.88 87 PHE A CA 1
ATOM 663 C C . PHE A 1 87 ? 7.001 5.606 6.675 1.00 91.88 87 PHE A C 1
ATOM 665 O O . PHE A 1 87 ? 5.978 6.297 6.622 1.00 91.88 87 PHE A O 1
ATOM 672 N N . PRO A 1 88 ? 7.859 5.684 7.711 1.00 87.81 88 PRO A N 1
ATOM 673 C CA . PRO A 1 88 ? 7.732 6.682 8.767 1.00 87.81 88 PRO A CA 1
ATOM 674 C C . PRO A 1 88 ? 7.643 8.109 8.220 1.00 87.81 88 PRO A C 1
ATOM 676 O O . PRO A 1 88 ? 8.434 8.511 7.364 1.00 87.81 88 PRO A O 1
ATOM 679 N N . ILE A 1 89 ? 6.710 8.901 8.756 1.00 82.88 89 ILE A N 1
ATOM 680 C CA . ILE A 1 89 ? 6.598 10.322 8.419 1.00 82.88 89 ILE A CA 1
ATOM 681 C C . ILE A 1 89 ? 7.615 11.103 9.249 1.00 82.88 89 ILE A C 1
ATOM 683 O O . ILE A 1 89 ? 7.389 11.414 10.415 1.00 82.88 89 ILE A O 1
ATOM 687 N N . MET A 1 90 ? 8.751 11.411 8.632 1.00 84.62 90 MET A N 1
ATOM 688 C CA . MET A 1 90 ? 9.853 12.163 9.233 1.00 84.62 90 MET A CA 1
ATOM 689 C C . MET A 1 90 ? 10.407 13.210 8.264 1.00 84.62 90 MET A C 1
ATOM 691 O O . MET A 1 90 ? 10.009 13.265 7.100 1.00 84.62 90 MET A O 1
ATOM 695 N N . ARG A 1 91 ? 11.299 14.081 8.754 1.00 82.94 91 ARG A N 1
ATOM 696 C CA . ARG A 1 91 ? 12.002 15.083 7.941 1.00 82.94 91 ARG A CA 1
ATOM 697 C C . ARG A 1 91 ? 13.517 14.816 7.966 1.00 82.94 91 ARG A C 1
ATOM 699 O O . ARG A 1 91 ? 14.074 14.834 9.062 1.00 82.94 91 ARG A O 1
ATOM 706 N N . PRO A 1 92 ? 14.181 14.636 6.806 1.00 82.12 92 PRO A N 1
ATOM 707 C CA . PRO A 1 92 ? 13.592 14.492 5.468 1.00 82.12 92 PRO A CA 1
ATOM 708 C C . PRO A 1 92 ? 12.776 13.192 5.344 1.00 82.12 92 PRO A C 1
ATOM 710 O O . PRO A 1 92 ? 13.062 12.211 6.025 1.00 82.12 92 PRO A O 1
ATOM 713 N N . ALA A 1 93 ? 11.741 13.196 4.500 1.00 80.12 93 ALA A N 1
ATOM 714 C CA . ALA A 1 93 ? 10.955 11.990 4.246 1.00 80.12 93 ALA A CA 1
ATOM 715 C C . ALA A 1 93 ? 11.766 11.013 3.383 1.00 80.12 93 ALA A C 1
ATOM 717 O O . ALA A 1 93 ? 12.424 11.450 2.442 1.00 80.12 93 ALA A O 1
ATOM 718 N N . LEU A 1 94 ? 11.686 9.710 3.682 1.00 80.50 94 LEU A N 1
ATOM 719 C CA . LEU A 1 94 ? 12.275 8.663 2.836 1.00 80.50 94 LEU A CA 1
ATOM 720 C C . LEU A 1 94 ? 11.545 8.608 1.488 1.00 80.50 94 LEU A C 1
ATOM 722 O O . LEU A 1 94 ? 12.133 8.882 0.452 1.00 80.50 94 LEU A O 1
ATOM 726 N N . HIS A 1 95 ? 10.235 8.353 1.529 1.00 84.44 95 HIS A N 1
ATOM 727 C CA . HIS A 1 95 ? 9.336 8.496 0.387 1.00 84.44 95 HIS A CA 1
ATOM 728 C C . HIS A 1 95 ? 7.975 9.024 0.859 1.00 84.44 95 HIS A C 1
ATOM 730 O O . HIS A 1 95 ? 7.504 8.679 1.943 1.00 84.44 95 HIS A O 1
ATOM 736 N N . GLY A 1 96 ? 7.320 9.843 0.032 1.00 84.00 96 GLY A N 1
ATOM 737 C CA . GLY A 1 96 ? 5.999 10.428 0.311 1.00 84.00 96 GLY A CA 1
ATOM 738 C C . GLY A 1 96 ? 4.816 9.537 -0.081 1.00 84.00 96 GLY A C 1
ATOM 739 O O . GLY A 1 96 ? 3.777 10.050 -0.489 1.00 84.00 96 GLY A O 1
ATOM 740 N N . TRP A 1 97 ? 4.980 8.214 -0.056 1.00 92.19 97 TRP A N 1
ATOM 741 C CA . TRP A 1 97 ? 3.983 7.291 -0.597 1.00 92.19 97 TRP A CA 1
ATOM 742 C C . TRP A 1 97 ? 2.823 7.059 0.364 1.00 92.19 97 TRP A C 1
ATOM 744 O O . TRP A 1 97 ? 3.026 6.717 1.532 1.00 92.19 97 TRP A O 1
ATOM 754 N N . MET A 1 98 ? 1.609 7.157 -0.177 1.00 94.50 98 MET A N 1
ATOM 755 C CA . MET A 1 98 ? 0.370 6.851 0.532 1.00 94.50 98 MET A CA 1
ATOM 756 C C . MET A 1 98 ? -0.420 5.774 -0.220 1.00 94.50 98 MET A C 1
ATOM 758 O O . MET A 1 98 ? -1.261 6.112 -1.054 1.00 94.50 98 MET A O 1
ATOM 762 N N . PRO A 1 99 ? -0.121 4.479 0.001 1.00 96.88 99 PRO A N 1
ATOM 763 C CA . PRO A 1 99 ? -0.901 3.399 -0.585 1.00 96.88 99 PRO A CA 1
ATOM 764 C C . PRO A 1 99 ? -2.367 3.466 -0.163 1.00 96.88 99 PRO A C 1
ATOM 766 O O . PRO A 1 99 ? -2.667 3.623 1.022 1.00 96.88 99 PRO A O 1
ATOM 769 N N . VAL A 1 100 ? -3.265 3.261 -1.124 1.00 97.88 100 VAL A N 1
ATOM 770 C CA . VAL A 1 100 ? -4.672 2.956 -0.849 1.00 97.88 100 VAL A CA 1
ATOM 771 C C . VAL A 1 100 ? -4.778 1.474 -0.506 1.00 97.88 100 VAL A C 1
ATOM 773 O O . VAL A 1 100 ? -4.230 0.630 -1.216 1.00 97.88 100 VAL A O 1
ATOM 776 N N . VAL A 1 101 ? -5.501 1.144 0.559 1.00 98.06 101 VAL A N 1
ATOM 777 C CA . VAL A 1 101 ? -5.696 -0.230 1.026 1.00 98.06 101 VAL A CA 1
ATOM 778 C C . VAL A 1 101 ? -7.176 -0.576 0.951 1.00 98.06 101 VAL A C 1
ATOM 780 O O . VAL A 1 101 ? -7.989 0.031 1.642 1.00 98.06 101 VAL A O 1
ATOM 783 N N . LYS A 1 102 ? -7.521 -1.560 0.117 1.00 98.00 102 LYS A N 1
ATOM 784 C CA . LYS A 1 102 ? -8.868 -2.135 0.034 1.00 98.00 102 LYS A CA 1
ATOM 785 C C . LYS A 1 102 ? -8.883 -3.462 0.780 1.00 98.00 102 LYS A C 1
ATOM 787 O O . LYS A 1 102 ? -8.275 -4.443 0.340 1.00 98.00 102 LYS A O 1
ATOM 792 N N . PHE A 1 103 ? -9.540 -3.463 1.931 1.00 98.06 103 PHE A N 1
ATOM 793 C CA . PHE A 1 103 ? -9.603 -4.615 2.821 1.00 98.06 103 PHE A CA 1
ATOM 794 C C . PHE A 1 103 ? -10.449 -5.744 2.236 1.00 98.06 103 PHE A C 1
ATOM 796 O O . PHE A 1 103 ? -11.420 -5.516 1.518 1.00 98.06 103 PHE A O 1
ATOM 803 N N . ALA A 1 104 ? -10.074 -6.981 2.556 1.00 97.44 104 ALA A N 1
ATOM 804 C CA . ALA A 1 104 ? -11.007 -8.090 2.450 1.00 97.44 104 ALA A CA 1
ATOM 805 C C . ALA A 1 104 ? -12.096 -7.947 3.529 1.00 97.44 104 ALA A C 1
ATOM 807 O O . ALA A 1 104 ? -11.866 -7.356 4.586 1.00 97.44 104 ALA A O 1
ATOM 808 N N . SER A 1 105 ? -13.268 -8.534 3.276 1.00 96.69 105 SER A N 1
ATOM 809 C CA . SER A 1 105 ? -14.441 -8.416 4.152 1.00 96.69 105 SER A CA 1
ATOM 810 C C . SER A 1 105 ? -14.104 -8.651 5.630 1.00 96.69 105 SER A C 1
ATOM 812 O O . SER A 1 105 ? -13.645 -9.730 6.012 1.00 96.69 105 SER A O 1
ATOM 814 N N . GLY A 1 106 ? -14.390 -7.652 6.467 1.00 96.69 106 GLY A N 1
ATOM 815 C CA . GLY A 1 106 ? -14.219 -7.713 7.922 1.00 96.69 106 GLY A CA 1
ATOM 816 C C . GLY A 1 106 ? -12.793 -7.464 8.428 1.00 96.69 106 GLY A C 1
ATOM 817 O O . GLY A 1 106 ? -12.591 -7.393 9.639 1.00 96.69 106 GLY A O 1
ATOM 818 N N . GLU A 1 107 ? -11.801 -7.294 7.550 1.00 98.00 107 GLU A N 1
ATOM 819 C CA . GLU A 1 107 ? -10.416 -7.012 7.954 1.00 98.00 107 GLU A CA 1
ATOM 820 C C . GLU A 1 107 ? -10.245 -5.576 8.468 1.00 98.00 107 GLU A C 1
ATOM 822 O O . GLU A 1 107 ? -9.486 -5.355 9.413 1.00 98.00 107 GLU A O 1
ATOM 827 N N . PHE A 1 108 ? -11.013 -4.612 7.943 1.00 97.56 108 PHE A N 1
ATOM 828 C CA . PHE A 1 108 ? -11.018 -3.247 8.479 1.00 97.56 108 PHE A CA 1
ATOM 829 C C . PHE A 1 108 ? -11.481 -3.213 9.942 1.00 97.56 108 PHE A C 1
ATOM 831 O O . PHE A 1 108 ? -10.836 -2.586 10.774 1.00 97.56 108 PHE A O 1
ATOM 838 N N . ALA A 1 109 ? -12.545 -3.945 10.287 1.00 96.94 109 ALA A N 1
ATOM 839 C CA . ALA A 1 109 ? -13.043 -4.009 11.662 1.00 96.94 109 ALA A CA 1
ATOM 840 C C . ALA A 1 109 ? -12.004 -4.601 12.634 1.00 96.94 109 ALA A C 1
ATOM 842 O O . ALA A 1 109 ? -11.904 -4.156 13.776 1.00 96.94 109 ALA A O 1
ATOM 843 N N . LYS A 1 110 ? -11.191 -5.570 12.181 1.00 96.19 110 LYS A N 1
ATOM 844 C CA . LYS A 1 110 ? -10.068 -6.104 12.972 1.00 96.19 110 LYS A CA 1
ATOM 845 C C . LYS A 1 110 ? -9.002 -5.041 13.214 1.00 96.19 110 LYS A C 1
ATOM 847 O O . LYS A 1 110 ? -8.519 -4.916 14.337 1.00 96.19 110 LYS A O 1
ATOM 852 N N . LEU A 1 111 ? -8.641 -4.287 12.173 1.00 96.81 111 LEU A N 1
ATOM 853 C CA . LEU A 1 111 ? -7.675 -3.195 12.279 1.00 96.81 111 LEU A CA 1
ATOM 854 C C . LEU A 1 111 ? -8.176 -2.103 13.231 1.00 96.81 111 LEU A C 1
ATOM 856 O O . LEU A 1 111 ? -7.437 -1.686 14.119 1.00 96.81 111 LEU A O 1
ATOM 860 N N . ASP A 1 112 ? -9.426 -1.673 13.067 1.00 95.94 112 ASP A N 1
ATOM 861 C CA . ASP A 1 112 ? -10.045 -0.625 13.879 1.00 95.94 112 ASP A CA 1
ATOM 862 C C . ASP A 1 112 ? -10.095 -1.024 15.361 1.00 95.94 112 ASP A C 1
ATOM 864 O O . ASP A 1 112 ? -9.618 -0.285 16.224 1.00 95.94 112 ASP A O 1
ATOM 868 N N . ALA A 1 113 ? -10.530 -2.254 15.656 1.00 95.75 113 ALA A N 1
ATOM 869 C CA . ALA A 1 113 ? -10.536 -2.789 17.016 1.00 95.75 113 ALA A CA 1
ATOM 870 C C . ALA A 1 113 ? -9.128 -2.883 17.630 1.00 95.75 113 ALA A C 1
ATOM 872 O O . ALA A 1 113 ? -8.948 -2.592 18.812 1.00 95.75 113 ALA A O 1
ATOM 873 N N . ALA A 1 114 ? -8.123 -3.278 16.843 1.00 95.31 114 ALA A N 1
ATOM 874 C CA . ALA A 1 114 ? -6.754 -3.440 17.323 1.00 95.31 114 ALA A CA 1
ATOM 875 C C . ALA A 1 114 ? -6.029 -2.104 17.556 1.00 95.31 114 ALA A C 1
ATOM 877 O O . ALA A 1 114 ? -5.250 -1.978 18.500 1.00 95.31 114 ALA A O 1
ATOM 878 N N . CYS A 1 115 ? -6.273 -1.107 16.705 1.00 94.69 115 CYS A N 1
ATOM 879 C CA . CYS A 1 115 ? -5.665 0.216 16.832 1.00 94.69 115 CYS A CA 1
ATOM 880 C C . CYS A 1 115 ? -6.413 1.116 17.834 1.00 94.69 115 CYS A C 1
ATOM 882 O O . CYS A 1 115 ? -5.806 2.018 18.427 1.00 94.69 115 CYS A O 1
ATOM 884 N N . GLY A 1 116 ? -7.710 0.867 18.045 1.00 92.69 116 GLY A N 1
ATOM 885 C CA . GLY A 1 116 ? -8.569 1.612 18.960 1.00 92.69 116 GLY A CA 1
ATOM 886 C C . GLY A 1 116 ? -8.570 3.112 18.663 1.00 92.69 116 GLY A C 1
ATOM 887 O O . GLY A 1 116 ? -8.573 3.550 17.515 1.00 92.69 116 GLY A O 1
ATOM 888 N N . THR A 1 117 ? -8.500 3.927 19.715 1.00 92.62 117 THR A N 1
ATOM 889 C CA . THR A 1 117 ? -8.482 5.396 19.606 1.00 92.62 117 THR A CA 1
ATOM 890 C C . THR A 1 117 ? -7.086 5.971 19.336 1.00 92.62 117 THR A C 1
ATOM 892 O O . THR A 1 117 ? -6.855 7.154 19.573 1.00 92.62 117 THR A O 1
ATOM 895 N N . SER A 1 118 ? -6.114 5.150 18.930 1.00 93.75 118 SER A N 1
ATOM 896 C CA . SER A 1 118 ? -4.753 5.632 18.685 1.00 93.75 118 SER A CA 1
ATOM 897 C C . SER A 1 118 ? -4.688 6.400 17.367 1.00 93.75 118 SER A C 1
ATOM 899 O O . SER A 1 118 ? -5.084 5.886 16.318 1.00 93.75 118 SER A O 1
ATOM 901 N N . GLU A 1 119 ? -4.120 7.607 17.406 1.00 92.88 119 GLU A N 1
ATOM 902 C CA . GLU A 1 119 ? -3.891 8.423 16.203 1.00 92.88 119 GLU A CA 1
ATOM 903 C C . GLU A 1 119 ? -2.981 7.720 15.192 1.00 92.88 119 GLU A C 1
ATOM 905 O O . GLU A 1 119 ? -3.171 7.851 13.982 1.00 92.88 119 GLU A O 1
ATOM 910 N N . GLN A 1 120 ? -2.028 6.929 15.693 1.00 93.94 120 GLN A N 1
ATOM 911 C CA . GLN A 1 120 ? -1.102 6.141 14.896 1.00 93.94 120 GLN A CA 1
ATOM 912 C C . GLN A 1 120 ? -1.042 4.691 15.383 1.00 93.94 120 GLN A C 1
ATOM 914 O O . GLN A 1 120 ? -1.069 4.418 16.584 1.00 93.94 120 GLN A O 1
ATOM 919 N N . CYS A 1 121 ? -0.945 3.763 14.435 1.00 94.62 121 CYS A N 1
ATOM 920 C CA . CYS A 1 121 ? -0.870 2.329 14.684 1.00 94.62 121 CYS A CA 1
ATOM 921 C C . CYS A 1 121 ? -0.080 1.663 13.556 1.00 94.62 121 CYS A C 1
ATOM 923 O O . CYS A 1 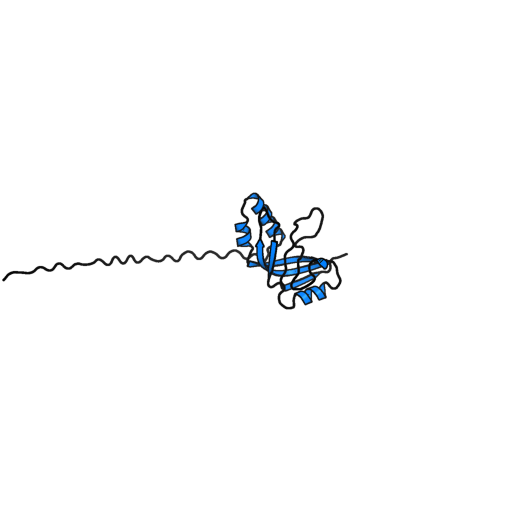121 ? -0.374 1.896 12.383 1.00 94.62 121 CYS A O 1
ATOM 925 N N . ASP A 1 122 ? 0.907 0.844 13.894 1.00 95.94 122 ASP A N 1
ATOM 926 C CA . ASP A 1 122 ? 1.670 0.095 12.903 1.00 95.94 122 ASP A CA 1
ATOM 927 C C . ASP A 1 122 ? 0.959 -1.233 12.643 1.00 95.94 122 ASP A C 1
ATOM 929 O O . ASP A 1 122 ? 0.479 -1.896 13.567 1.00 95.94 122 ASP A O 1
ATOM 933 N N . PHE A 1 123 ? 0.897 -1.667 11.391 1.00 97.00 123 PHE A N 1
ATOM 934 C CA . PHE A 1 123 ? 0.365 -2.985 11.080 1.00 97.00 123 PHE A CA 1
ATOM 935 C C . PHE A 1 123 ? 1.055 -3.611 9.878 1.00 97.00 123 PHE A C 1
ATOM 937 O O . PHE A 1 123 ? 1.587 -2.931 9.005 1.00 97.00 123 PHE A O 1
ATOM 944 N N . THR A 1 124 ? 1.039 -4.936 9.851 1.00 97.75 124 THR A N 1
ATOM 945 C CA . THR A 1 124 ? 1.502 -5.744 8.730 1.00 97.75 124 THR A CA 1
ATOM 946 C C . THR A 1 124 ? 0.295 -6.366 8.066 1.00 97.75 124 THR A C 1
ATOM 948 O O . THR A 1 124 ? -0.569 -6.921 8.752 1.00 97.75 124 THR A O 1
ATOM 951 N N . PHE A 1 125 ? 0.254 -6.310 6.743 1.00 97.88 125 PHE A N 1
ATOM 952 C CA . PHE A 1 125 ? -0.799 -6.920 5.952 1.00 97.88 125 PHE A CA 1
ATOM 953 C C . PHE A 1 125 ? -0.231 -7.802 4.848 1.00 97.88 125 PHE A C 1
ATOM 955 O O . PHE A 1 125 ? 0.922 -7.643 4.457 1.00 97.88 125 PHE A O 1
ATOM 962 N N . GLU A 1 126 ? -1.068 -8.695 4.336 1.00 98.25 126 GLU A N 1
ATOM 963 C CA . GLU A 1 126 ? -0.874 -9.408 3.075 1.00 98.25 126 GLU A CA 1
ATOM 964 C C . GLU A 1 126 ? -1.954 -8.959 2.088 1.00 98.25 126 GLU A C 1
ATOM 966 O O . GLU A 1 126 ? -3.122 -8.839 2.460 1.00 98.25 126 GLU A O 1
ATOM 971 N N . GLY A 1 127 ? -1.577 -8.657 0.847 1.00 97.62 127 GLY A N 1
ATOM 972 C CA . GLY A 1 127 ? -2.514 -8.175 -0.169 1.00 97.62 127 GLY A CA 1
ATOM 973 C C . GLY A 1 127 ? -1.896 -8.127 -1.560 1.00 97.62 127 GLY A C 1
ATOM 974 O O . GLY A 1 127 ? -0.686 -8.280 -1.723 1.00 97.62 127 GLY A O 1
ATOM 975 N N . THR A 1 128 ? -2.727 -7.907 -2.572 1.00 98.25 128 THR A N 1
ATOM 976 C CA . THR A 1 128 ? -2.282 -7.828 -3.969 1.00 98.25 128 THR A CA 1
ATOM 977 C C . THR A 1 128 ? -2.029 -6.379 -4.352 1.00 98.25 128 THR A C 1
ATOM 979 O O . THR A 1 128 ? -2.923 -5.549 -4.209 1.00 98.25 128 THR A O 1
ATOM 982 N N . LEU A 1 129 ? -0.853 -6.057 -4.896 1.00 98.12 129 LEU A N 1
ATOM 983 C CA . LEU A 1 129 ? -0.581 -4.743 -5.486 1.00 98.12 129 LEU A CA 1
ATOM 984 C C . LEU A 1 129 ? -1.346 -4.597 -6.812 1.00 98.12 129 LEU A C 1
ATOM 986 O O . LEU A 1 129 ? -0.807 -4.805 -7.895 1.00 98.12 129 LEU A O 1
ATOM 990 N N . SER A 1 130 ? -2.638 -4.295 -6.722 1.00 98.00 130 SER A N 1
ATOM 991 C CA . SER A 1 130 ? -3.566 -4.250 -7.859 1.00 98.00 130 SER A CA 1
ATOM 992 C C . SER A 1 130 ? -3.263 -3.132 -8.862 1.00 98.00 130 SER A C 1
ATOM 994 O O . SER A 1 130 ? -3.487 -3.295 -10.061 1.00 98.00 130 SER A O 1
ATOM 996 N N . GLU A 1 131 ? -2.712 -2.016 -8.388 1.00 98.00 131 GLU A N 1
ATOM 997 C CA . GLU A 1 131 ? -2.389 -0.856 -9.211 1.00 98.00 131 GLU A CA 1
ATOM 998 C C . GLU A 1 131 ? -1.067 -0.241 -8.758 1.00 98.00 131 GLU A C 1
ATOM 1000 O O . GLU A 1 131 ? -0.883 0.036 -7.572 1.00 98.00 131 GLU A O 1
ATOM 1005 N N . LEU A 1 132 ? -0.174 0.008 -9.717 1.00 97.44 132 LEU A N 1
ATOM 1006 C CA . LEU A 1 132 ? 1.047 0.780 -9.518 1.00 97.44 132 LEU A CA 1
ATOM 1007 C C . LEU A 1 132 ? 1.175 1.815 -10.641 1.00 97.44 132 LEU A C 1
ATOM 1009 O O . LEU A 1 132 ? 1.344 1.472 -11.813 1.00 97.44 132 LEU A O 1
ATOM 1013 N N . ASN A 1 133 ? 1.100 3.093 -10.283 1.00 95.50 133 ASN A N 1
ATOM 1014 C CA . ASN A 1 133 ? 1.341 4.210 -11.189 1.00 95.50 133 ASN A CA 1
ATOM 1015 C C . ASN A 1 133 ? 2.598 4.946 -10.740 1.00 95.50 133 ASN A C 1
ATOM 1017 O O . ASN A 1 133 ? 2.624 5.577 -9.683 1.00 95.50 133 ASN A O 1
ATOM 1021 N N . ILE A 1 134 ? 3.633 4.828 -11.564 1.00 94.12 134 ILE A N 1
ATOM 1022 C CA . ILE A 1 134 ? 4.961 5.402 -11.365 1.00 94.12 134 ILE A CA 1
ATOM 1023 C C . ILE A 1 134 ? 5.370 6.117 -12.647 1.00 94.12 134 ILE A C 1
ATOM 1025 O O . ILE A 1 134 ? 5.120 5.622 -13.747 1.00 94.12 134 ILE A O 1
ATOM 1029 N N . SER A 1 135 ? 5.945 7.304 -12.496 1.00 88.88 135 SER A N 1
ATOM 1030 C CA . SER A 1 135 ? 6.428 8.148 -13.588 1.00 88.88 135 SER A CA 1
ATOM 1031 C C . SER A 1 135 ? 7.339 9.230 -13.015 1.00 88.88 135 SER A C 1
ATOM 1033 O O . SER A 1 135 ? 7.211 9.550 -11.835 1.00 88.88 135 SER A O 1
ATOM 1035 N N . GLY A 1 136 ? 8.164 9.855 -13.854 1.00 84.94 136 GLY A N 1
ATOM 1036 C CA . GLY A 1 136 ? 8.945 11.029 -13.451 1.00 84.94 136 GLY A CA 1
ATOM 1037 C C . GLY A 1 136 ? 8.128 12.323 -13.290 1.00 84.94 136 GLY A C 1
ATOM 1038 O O . GLY A 1 136 ? 8.661 13.314 -12.804 1.00 84.94 136 GLY A O 1
ATOM 1039 N N . GLU A 1 137 ? 6.854 12.344 -13.699 1.00 85.50 137 GLU A N 1
ATOM 1040 C CA . GLU A 1 137 ? 6.034 13.570 -13.737 1.00 85.50 137 GLU A CA 1
ATOM 1041 C C . GLU A 1 137 ? 4.990 13.646 -12.617 1.00 85.50 137 GLU A C 1
ATOM 1043 O O . GLU A 1 137 ? 4.622 14.735 -12.175 1.00 85.50 137 GLU A O 1
ATOM 1048 N N . GLN A 1 138 ? 4.485 12.498 -12.163 1.00 87.38 138 GLN A N 1
ATOM 1049 C CA . GLN A 1 138 ? 3.404 12.411 -11.183 1.00 87.38 138 GLN A CA 1
ATOM 1050 C C . GLN A 1 138 ? 3.850 11.676 -9.916 1.00 87.38 138 GLN A C 1
ATOM 1052 O O . GLN A 1 138 ? 4.629 10.723 -10.005 1.00 87.38 138 GLN A O 1
ATOM 1057 N N . PRO A 1 139 ? 3.308 12.044 -8.737 1.00 88.00 139 PRO A N 1
ATOM 1058 C CA . PRO A 1 139 ? 3.546 11.298 -7.510 1.00 88.00 139 PRO A CA 1
ATOM 1059 C C . PRO A 1 139 ? 3.186 9.821 -7.673 1.00 88.00 139 PRO A C 1
ATOM 1061 O O . PRO A 1 139 ? 2.149 9.481 -8.246 1.00 88.00 139 PRO A O 1
ATOM 1064 N N . THR A 1 140 ? 4.020 8.948 -7.111 1.00 92.44 140 THR A N 1
ATOM 1065 C CA . THR A 1 140 ? 3.749 7.509 -7.093 1.00 92.44 140 THR A CA 1
ATOM 1066 C C . THR A 1 140 ? 2.412 7.230 -6.407 1.00 92.44 140 THR A C 1
ATOM 1068 O O . THR A 1 140 ? 2.202 7.615 -5.255 1.00 92.44 140 THR A O 1
ATOM 1071 N N . ARG A 1 141 ? 1.519 6.526 -7.106 1.00 94.50 141 ARG A N 1
ATOM 1072 C CA . ARG A 1 141 ? 0.234 6.059 -6.575 1.00 94.50 141 ARG A CA 1
ATOM 1073 C C . ARG A 1 141 ? 0.191 4.542 -6.620 1.00 94.50 141 ARG A C 1
ATOM 1075 O O . ARG A 1 141 ? 0.551 3.940 -7.630 1.00 94.50 141 ARG A O 1
ATOM 1082 N N . MET A 1 142 ? -0.290 3.932 -5.544 1.00 97.00 142 MET A N 1
ATOM 1083 C CA . MET A 1 142 ? -0.437 2.485 -5.472 1.00 97.00 142 MET A CA 1
ATOM 1084 C C . MET A 1 142 ? -1.686 2.075 -4.701 1.00 97.00 142 MET A C 1
ATOM 1086 O O . MET A 1 142 ? -2.078 2.749 -3.747 1.00 97.00 142 MET A O 1
ATOM 1090 N N . THR A 1 143 ? -2.276 0.958 -5.117 1.00 98.06 143 THR A N 1
ATOM 1091 C CA . THR A 1 143 ? -3.490 0.399 -4.518 1.00 98.06 143 THR A CA 1
ATOM 1092 C C . THR A 1 143 ? -3.283 -1.078 -4.221 1.00 98.06 143 THR A C 1
ATOM 1094 O O . THR A 1 143 ? -2.984 -1.864 -5.126 1.00 98.06 143 THR A O 1
ATOM 1097 N N . PHE A 1 144 ? -3.518 -1.469 -2.972 1.00 98.31 144 PHE A N 1
ATOM 1098 C CA . PHE A 1 144 ? -3.592 -2.863 -2.557 1.00 98.31 144 PHE A CA 1
ATOM 1099 C C . PHE A 1 144 ? -5.044 -3.339 -2.506 1.00 98.31 144 PHE A C 1
ATOM 1101 O O . PHE A 1 144 ? -5.909 -2.624 -1.999 1.00 98.31 144 PHE A O 1
ATOM 1108 N N . SER A 1 145 ? -5.305 -4.540 -3.020 1.00 98.25 145 SER A N 1
ATOM 1109 C CA . SER A 1 145 ? -6.599 -5.221 -2.930 1.00 98.25 145 SER A CA 1
ATOM 1110 C C . SER A 1 145 ? -6.511 -6.485 -2.089 1.00 98.25 145 SER A C 1
ATOM 1112 O O . SER A 1 145 ? -5.422 -7.021 -1.858 1.00 98.25 145 SER A O 1
ATOM 1114 N N . ASP A 1 146 ? -7.681 -6.949 -1.644 1.00 97.50 146 ASP A N 1
ATOM 1115 C CA . ASP A 1 146 ? -7.848 -8.200 -0.901 1.00 97.50 146 ASP A CA 1
ATOM 1116 C C . ASP A 1 146 ? -7.006 -8.238 0.378 1.00 97.50 146 ASP A C 1
ATOM 1118 O O . ASP A 1 146 ? -6.481 -9.281 0.773 1.00 97.50 146 ASP A O 1
ATOM 1122 N N . VAL A 1 147 ? -6.853 -7.073 1.013 1.00 98.19 147 VAL A N 1
ATOM 1123 C CA . VAL A 1 147 ? -5.910 -6.892 2.112 1.00 98.19 147 VAL A CA 1
ATOM 1124 C C . VAL A 1 147 ? -6.398 -7.597 3.369 1.00 98.19 147 VAL A C 1
ATOM 1126 O O . VAL A 1 147 ? -7.504 -7.344 3.849 1.00 98.19 147 VAL A O 1
ATOM 1129 N N . ARG A 1 148 ? -5.530 -8.444 3.924 1.00 98.25 148 ARG A N 1
ATOM 1130 C CA . ARG A 1 148 ? -5.721 -9.172 5.181 1.00 98.25 148 ARG A CA 1
ATOM 1131 C C . ARG A 1 148 ? -4.707 -8.714 6.212 1.00 98.25 148 ARG A C 1
ATOM 1133 O O . ARG A 1 148 ? -3.513 -8.632 5.920 1.00 98.25 148 ARG A O 1
ATOM 1140 N N . ILE A 1 149 ? -5.171 -8.433 7.423 1.00 97.75 149 ILE A N 1
ATOM 1141 C CA . ILE A 1 149 ? -4.301 -8.024 8.522 1.00 97.75 149 ILE A CA 1
ATOM 1142 C C . ILE A 1 149 ? -3.577 -9.253 9.062 1.00 97.75 149 ILE A C 1
ATOM 1144 O O . ILE A 1 149 ? -4.200 -10.238 9.450 1.00 97.75 149 ILE A O 1
ATOM 1148 N N . VAL A 1 150 ? -2.249 -9.178 9.123 1.00 97.38 150 VAL A N 1
ATOM 1149 C CA . VAL A 1 150 ? -1.415 -10.244 9.687 1.00 97.38 150 VAL A CA 1
ATOM 1150 C C . VAL A 1 150 ? -1.059 -9.960 11.139 1.00 97.38 150 VAL A C 1
ATOM 1152 O O . VAL A 1 150 ? -1.088 -10.853 11.981 1.00 97.38 150 VAL A O 1
ATOM 1155 N N . SER A 1 151 ? -0.694 -8.716 11.445 1.00 96.12 151 SER A N 1
ATOM 1156 C CA . SER A 1 151 ? -0.320 -8.312 12.799 1.00 96.12 151 SER A CA 1
ATOM 1157 C C . SER A 1 151 ? -0.495 -6.816 12.989 1.00 96.12 151 SER A C 1
ATOM 1159 O O . SER A 1 151 ? -0.246 -6.051 12.063 1.00 96.12 151 SER A O 1
ATOM 1161 N N . THR A 1 152 ? -0.799 -6.394 14.208 1.00 93.75 152 THR A N 1
ATOM 1162 C CA . THR A 1 152 ? -0.898 -4.983 14.598 1.00 93.75 152 THR A CA 1
ATOM 1163 C C . THR A 1 152 ? 0.016 -4.707 15.782 1.00 93.75 152 THR A C 1
ATOM 1165 O O . THR A 1 152 ? 0.143 -5.536 16.684 1.00 93.75 152 THR A O 1
ATOM 1168 N N . LYS A 1 153 ? 0.632 -3.531 15.803 1.00 90.00 153 LYS A N 1
ATOM 1169 C CA . LYS A 1 153 ? 1.456 -3.036 16.900 1.00 90.00 153 LYS A CA 1
ATOM 1170 C C . LYS A 1 153 ? 1.087 -1.579 17.156 1.00 90.00 153 LYS A C 1
ATOM 1172 O O . LYS A 1 153 ? 1.171 -0.739 16.267 1.00 90.00 153 LYS A O 1
ATOM 1177 N N . LEU A 1 154 ? 0.696 -1.265 18.387 1.00 81.38 154 LEU A N 1
ATOM 1178 C CA . LEU A 1 154 ? 0.488 0.126 18.778 1.00 81.38 154 LEU A CA 1
ATOM 1179 C C . LEU A 1 154 ? 1.823 0.872 18.704 1.00 81.38 154 LEU A C 1
ATOM 1181 O O . LEU A 1 154 ? 2.844 0.362 19.177 1.00 81.38 154 LEU A O 1
ATOM 1185 N N . ALA A 1 155 ? 1.811 2.067 18.110 1.00 70.94 155 ALA A N 1
ATOM 1186 C CA . ALA A 1 155 ? 2.995 2.911 18.065 1.00 70.94 155 ALA A CA 1
ATOM 1187 C C . ALA A 1 155 ? 3.452 3.200 19.505 1.00 70.94 155 ALA A C 1
ATOM 1189 O O . ALA A 1 155 ? 2.657 3.622 20.350 1.00 70.94 155 ALA A O 1
ATOM 1190 N N . SER A 1 156 ? 4.721 2.919 19.805 1.00 58.22 156 SER A N 1
ATOM 1191 C CA . SER A 1 156 ? 5.312 3.262 21.099 1.00 58.22 156 SER A CA 1
ATOM 1192 C C . SER A 1 156 ? 5.389 4.786 21.193 1.00 58.22 156 SER A C 1
ATOM 1194 O O . SER A 1 156 ? 5.984 5.414 20.319 1.00 58.22 156 SER A O 1
ATOM 1196 N N . ARG A 1 157 ? 4.715 5.358 22.196 1.00 50.22 157 ARG A N 1
ATOM 1197 C CA . ARG A 1 157 ? 4.749 6.797 22.493 1.00 50.22 157 ARG A CA 1
ATOM 1198 C C . ARG A 1 157 ? 6.125 7.231 22.976 1.00 50.22 157 ARG A C 1
ATOM 1200 O O . ARG A 1 157 ? 6.755 6.426 23.698 1.00 50.22 157 ARG A O 1
#

Foldseek 3Di:
DDDDDDDDDPPDPPPPVPPPPPDPDPDDADACAVPEPVNLLVVLVVCLVVVNVVVSQVRAAFHWYKYKWKFACVQCVDLQGHWTHRDDPDVVDSAPATEAEREDPCQSVVVCVQQPPARMKIFIKIFGFNDWDGDPPDGTYTYTHHIHTDDIGHDDD

Radius of gyration: 28.21 Å; chains: 1; bounding box: 32×59×109 Å

Sequence (157 aa):
MLLTLVPLLLASACSSEERRVPAPTPAALPTLAAATQSDLGREIDDADRRGTWIEVKRRWQGQQLRWSVIRQAVLCKSEDACNVAAFPIMRPALHGWMPVVKFASGEFAKLDAACGTSEQCDFTFEGTLSELNISGEQPTRMTFSDVRIVSTKLASR

pLDDT: mean 86.29, std 16.26, range [40.81, 98.31]

Secondary structure (DSSP, 8-state):
-----PPP------------PPPPPPPPPPP-TT--HHHHHHHHHHHHHHT-HHHHHHHHTT-EEEEEEEEEEEEEEETTEEEEESS---SS-S-----EEEEPTTHHHHHHH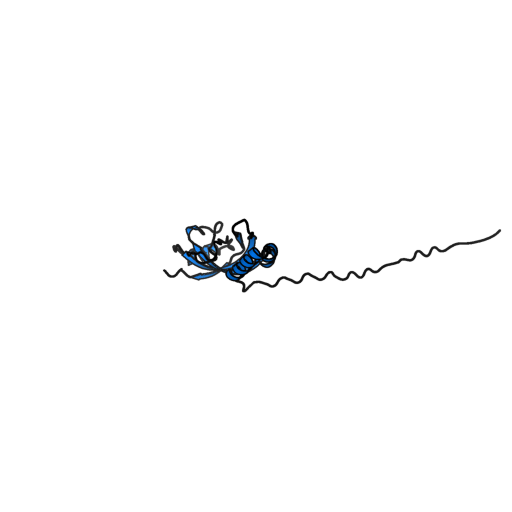HHTT-SEEEEEEEEEEEEEE--SSS--EEEEEEEEEEEEEEPP-